Protein AF-A0A5S5DQT3-F1 (afdb_monomer)

Secondary structure (DSSP, 8-state):
-----------------------HHHHHHHHHHHHHHS-EETTEE-SEEEEE-SSSSSPPEEEEEEETTTTTSTT-S-HHHHTTSEEEEEEEEETTEEEE-SS--HHHHHHHHHHHHHHHHHHH-GGGS-HHHHHHHHHHHHHHHHHHHHHHHHHHHHTT-

Solvent-accessible surface area (backbone atoms only — not comparable to full-atom values): 9846 Å² total; per-residue (Å²): 134,89,84,87,80,81,84,82,79,80,78,80,77,79,74,75,75,80,71,77,62,75,56,60,67,57,52,53,50,50,53,52,53,53,55,72,75,40,56,68,57,100,86,44,63,68,54,44,79,48,77,45,56,84,87,72,82,68,60,64,29,42,36,42,35,39,38,68,62,50,70,75,41,70,83,67,61,52,83,86,52,48,74,61,52,55,44,77,47,47,25,41,79,51,102,91,41,74,41,76,54,82,57,43,68,38,68,65,56,55,64,46,48,63,56,51,53,48,44,52,49,38,54,77,51,39,80,90,48,56,74,66,56,34,51,54,34,70,78,40,35,70,62,53,50,52,50,48,51,49,52,54,48,52,44,54,63,34,51,73,102

Foldseek 3Di:
DDDDDDDPDPPPPPPPPPCPPEPVVQVVVVVVVVQVVAQDDPNDGQWDWDWADPPPPSFIKIKIWHAPCCSVVPPLDDPVCRVLQIAIWIWGDDPRHTDTDQQDPLVVLVVCLVVNVVSLVCLVPVPVPDPVNVVSSVVCSVVSNVRSVVRNVVSVVSNVD

Radius of gyration: 24.11 Å; Cα contacts (8 Å, |Δi|>4): 172; chains: 1; bounding box: 45×45×89 Å

Mean predicted aligned error: 9.06 Å

pLDDT: mean 84.96, std 16.87, range [40.59, 98.12]

Organism: NCBI:txid413713

Nearest PDB structures (foldseek):
  6mcp-assembly2_C  TM=2.098E-01  e=1.267E+00  Legionella pneumophila subsp. pneumophila str. Philadelphia 1

Structure (mmCIF, N/CA/C/O backbone):
data_AF-A0A5S5DQT3-F1
#
_entry.id   AF-A0A5S5DQT3-F1
#
loop_
_atom_site.group_PDB
_atom_site.id
_atom_site.type_symbol
_atom_site.label_atom_id
_atom_site.label_alt_id
_atom_site.label_comp_id
_atom_site.label_asym_id
_atom_site.label_entity_id
_atom_site.label_seq_id
_atom_site.pdbx_PDB_ins_code
_atom_site.Cartn_x
_atom_site.Cartn_y
_atom_site.Cartn_z
_atom_site.occupancy
_atom_site.B_iso_or_equiv
_atom_site.auth_seq_id
_atom_site.auth_comp_id
_atom_site.auth_asym_id
_atom_site.auth_atom_id
_atom_site.pdbx_PDB_model_num
ATOM 1 N N . MET A 1 1 ? 23.826 -32.952 -71.082 1.00 42.91 1 MET A N 1
ATOM 2 C CA . MET A 1 1 ? 24.653 -32.798 -69.863 1.00 42.91 1 MET A CA 1
ATOM 3 C C . MET A 1 1 ? 24.269 -31.461 -69.239 1.00 42.91 1 MET A C 1
ATOM 5 O O . MET A 1 1 ? 24.595 -30.435 -69.807 1.00 42.91 1 MET A O 1
ATOM 9 N N . LYS A 1 2 ? 23.238 -31.423 -68.382 1.00 44.06 2 LYS A N 1
ATOM 10 C CA . LYS A 1 2 ? 23.356 -31.245 -66.918 1.00 44.06 2 LYS A CA 1
ATOM 11 C C . LYS A 1 2 ? 24.571 -30.399 -66.520 1.00 44.06 2 LYS A C 1
ATOM 13 O O . LYS A 1 2 ? 25.677 -30.909 -66.602 1.00 44.06 2 LYS A O 1
ATOM 18 N N . ASN A 1 3 ? 24.324 -29.162 -66.087 1.00 42.78 3 ASN A N 1
ATOM 19 C CA . ASN A 1 3 ? 24.981 -28.550 -64.932 1.00 42.78 3 ASN A CA 1
ATOM 20 C C . ASN A 1 3 ? 24.121 -27.387 -64.425 1.00 42.78 3 ASN A C 1
ATOM 22 O O . ASN A 1 3 ? 24.118 -26.280 -64.953 1.00 42.78 3 ASN A O 1
ATOM 26 N N . THR A 1 4 ? 23.332 -27.720 -63.412 1.00 44.72 4 THR A N 1
ATOM 27 C CA . THR A 1 4 ? 22.548 -26.830 -62.568 1.00 44.72 4 THR A CA 1
ATOM 28 C C . THR A 1 4 ? 23.518 -26.097 -61.640 1.00 44.72 4 THR A C 1
ATOM 30 O O . THR A 1 4 ? 24.174 -26.745 -60.830 1.00 44.72 4 THR A O 1
ATOM 33 N N . ILE A 1 5 ? 23.623 -24.771 -61.732 1.00 52.56 5 ILE A N 1
ATOM 34 C CA . ILE A 1 5 ? 24.292 -23.959 -60.705 1.00 52.56 5 ILE A CA 1
ATOM 35 C C . ILE A 1 5 ? 23.182 -23.273 -59.917 1.00 52.56 5 ILE A C 1
ATOM 37 O O . ILE A 1 5 ? 22.644 -22.246 -60.322 1.00 52.56 5 ILE A O 1
ATOM 41 N N . GLY A 1 6 ? 22.778 -23.921 -58.825 1.00 45.56 6 GLY A N 1
ATOM 42 C CA . GLY A 1 6 ? 21.885 -23.337 -57.836 1.00 45.56 6 GLY A CA 1
ATOM 43 C C . GLY A 1 6 ? 22.653 -22.302 -57.025 1.00 45.56 6 GLY A C 1
ATOM 44 O O . GLY A 1 6 ? 23.585 -22.650 -56.303 1.00 45.56 6 GLY A O 1
ATOM 45 N N . ILE A 1 7 ? 22.273 -21.034 -57.149 1.00 52.53 7 ILE A N 1
ATOM 46 C CA . ILE A 1 7 ? 22.751 -19.982 -56.254 1.00 52.53 7 ILE A CA 1
ATOM 47 C C . ILE A 1 7 ? 21.886 -20.051 -54.996 1.00 52.53 7 ILE A C 1
ATOM 49 O O . ILE A 1 7 ? 20.721 -19.659 -54.989 1.00 52.53 7 ILE A O 1
ATOM 53 N N . LEU A 1 8 ? 22.473 -20.614 -53.945 1.00 41.03 8 LEU A N 1
ATOM 54 C CA . LEU A 1 8 ? 21.943 -20.633 -52.592 1.00 41.03 8 LEU A CA 1
ATOM 55 C C . LEU A 1 8 ? 22.076 -19.214 -52.013 1.00 41.03 8 LEU A C 1
ATOM 57 O O . LEU A 1 8 ? 23.157 -18.815 -51.585 1.00 41.03 8 LEU A O 1
ATOM 61 N N . ILE A 1 9 ? 20.999 -18.428 -52.027 1.00 50.41 9 ILE A N 1
ATOM 62 C CA . ILE A 1 9 ? 20.964 -17.148 -51.311 1.00 50.41 9 ILE A CA 1
ATOM 63 C C . ILE A 1 9 ? 20.694 -17.464 -49.841 1.00 50.41 9 ILE A C 1
ATOM 65 O O . ILE A 1 9 ? 19.575 -17.787 -49.449 1.00 50.41 9 ILE A O 1
ATOM 69 N N . ILE A 1 10 ? 21.759 -17.402 -49.043 1.00 50.06 10 ILE A N 1
ATOM 70 C CA . ILE A 1 10 ? 21.723 -17.504 -47.586 1.00 50.06 10 ILE A CA 1
ATOM 71 C C . ILE A 1 10 ? 20.895 -16.328 -47.065 1.00 50.06 10 ILE A C 1
ATOM 73 O O . ILE A 1 10 ? 21.325 -15.175 -47.105 1.00 50.06 10 ILE A O 1
ATOM 77 N N . THR A 1 11 ? 19.683 -16.617 -46.602 1.00 48.16 11 THR A N 1
ATOM 78 C CA . THR A 1 11 ? 18.852 -15.662 -45.874 1.00 48.16 11 THR A CA 1
ATOM 79 C C . THR A 1 11 ? 19.500 -15.467 -44.508 1.00 48.16 11 THR A C 1
ATOM 81 O O . THR A 1 11 ? 19.384 -16.312 -43.623 1.00 48.16 11 THR A O 1
ATOM 84 N N . LEU A 1 12 ? 20.253 -14.378 -44.354 1.00 46.53 12 LEU A N 1
ATOM 85 C CA . LEU A 1 12 ? 20.780 -13.951 -43.065 1.00 46.53 12 LEU A CA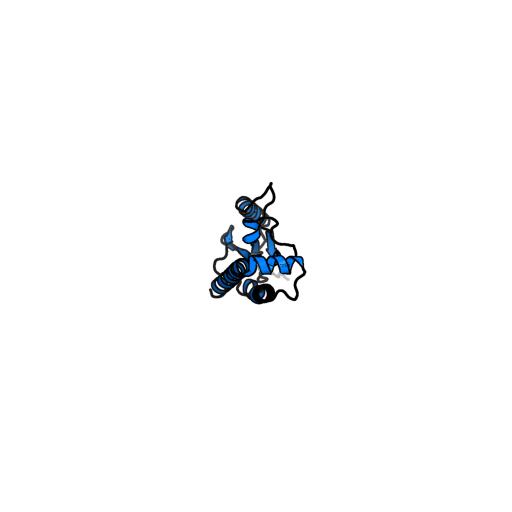 1
ATOM 86 C C . LEU A 1 12 ? 19.591 -13.449 -42.234 1.00 46.53 12 LEU A C 1
ATOM 88 O O . LEU A 1 12 ? 19.231 -12.275 -42.281 1.00 46.53 12 LEU A O 1
ATOM 92 N N . ILE A 1 13 ? 18.926 -14.363 -41.527 1.00 53.22 13 ILE A N 1
ATOM 93 C CA . ILE A 1 13 ? 17.942 -14.003 -40.510 1.00 53.22 13 ILE A CA 1
ATOM 94 C C . ILE A 1 13 ? 18.747 -13.380 -39.372 1.00 53.22 13 ILE A C 1
ATOM 96 O O . ILE A 1 13 ? 19.309 -14.076 -38.530 1.00 53.22 13 ILE A O 1
ATOM 100 N N . LEU A 1 14 ? 18.842 -12.051 -39.379 1.00 47.41 14 LEU A N 1
ATOM 101 C CA . LEU A 1 14 ? 19.164 -11.278 -38.190 1.00 47.41 14 LEU A CA 1
ATOM 102 C C . LEU A 1 14 ? 18.010 -11.501 -37.212 1.00 47.41 14 LEU A C 1
ATOM 104 O O . LEU A 1 14 ? 17.039 -10.747 -37.186 1.00 47.41 14 LEU A O 1
ATOM 108 N N . THR A 1 15 ? 18.089 -12.576 -36.431 1.00 42.44 15 THR A N 1
ATOM 109 C CA . THR A 1 15 ? 17.329 -12.668 -35.194 1.00 42.44 15 THR A CA 1
ATOM 110 C C . THR A 1 15 ? 17.887 -11.573 -34.300 1.00 42.44 15 THR A C 1
ATOM 112 O O . THR A 1 15 ? 18.903 -11.757 -33.629 1.00 42.44 15 THR A O 1
ATOM 115 N N . PHE A 1 16 ? 17.253 -10.401 -34.330 1.00 46.00 16 PHE A N 1
ATOM 116 C CA . PHE A 1 16 ? 17.266 -9.523 -33.177 1.00 46.00 16 PHE A CA 1
ATOM 117 C C . PHE A 1 16 ? 16.706 -10.364 -32.039 1.00 46.00 16 PHE A C 1
ATOM 119 O O . PHE A 1 16 ? 15.498 -10.569 -31.936 1.00 46.00 16 PHE A O 1
ATOM 126 N N . SER A 1 17 ? 17.603 -10.939 -31.243 1.00 40.59 17 SER A N 1
ATOM 127 C CA . SER A 1 17 ? 17.263 -11.449 -29.930 1.00 40.59 17 SER A CA 1
ATOM 128 C C . SER A 1 17 ? 16.687 -10.256 -29.184 1.00 40.59 17 SER A C 1
ATOM 130 O O . SER A 1 17 ? 17.426 -9.404 -28.698 1.00 40.59 17 SER A O 1
ATOM 132 N N . CYS A 1 18 ? 15.361 -10.143 -29.179 1.00 41.53 18 CYS A N 1
ATOM 133 C CA . CYS A 1 18 ? 14.642 -9.275 -28.272 1.00 41.53 18 CYS A CA 1
ATOM 134 C C . CYS A 1 18 ? 14.876 -9.869 -26.884 1.00 41.53 18 CYS A C 1
ATOM 136 O O . CYS A 1 18 ? 14.105 -10.689 -26.397 1.00 41.53 18 CYS A O 1
ATOM 138 N N . SER A 1 19 ? 16.026 -9.562 -26.290 1.00 46.44 19 SER A N 1
ATOM 139 C CA . SER A 1 19 ? 16.314 -9.916 -24.913 1.00 46.44 19 SER A CA 1
ATOM 140 C C . SER A 1 19 ? 15.647 -8.874 -24.022 1.00 46.44 19 SER A C 1
ATOM 142 O O . SER A 1 19 ? 16.323 -8.120 -23.327 1.00 46.44 19 SER A O 1
ATOM 144 N N . ALA A 1 20 ? 14.314 -8.852 -24.019 1.00 49.31 20 ALA A N 1
ATOM 145 C CA . ALA A 1 20 ? 13.564 -8.490 -22.821 1.00 49.31 20 ALA A CA 1
ATOM 146 C C . ALA A 1 20 ? 13.710 -9.668 -21.843 1.00 49.31 20 ALA A C 1
ATOM 148 O O . ALA A 1 20 ? 12.786 -10.427 -21.576 1.00 49.31 20 ALA A O 1
ATOM 149 N N . GLN A 1 21 ? 14.949 -9.939 -21.438 1.00 54.78 21 GLN A N 1
ATOM 150 C CA . GLN A 1 21 ? 15.270 -11.005 -20.513 1.00 54.78 21 GLN A CA 1
ATOM 151 C C . GLN A 1 21 ? 15.465 -10.321 -19.172 1.00 54.78 21 GLN A C 1
ATOM 153 O O . GLN A 1 21 ? 16.427 -9.576 -18.993 1.00 54.78 21 GLN A O 1
ATOM 158 N N . ASN A 1 22 ? 14.494 -10.524 -18.284 1.00 63.88 22 ASN A N 1
ATOM 159 C CA . ASN A 1 22 ? 14.479 -9.971 -16.938 1.00 63.88 22 ASN A CA 1
ATOM 160 C C . ASN A 1 22 ? 15.837 -10.153 -16.268 1.00 63.88 22 ASN A C 1
ATOM 162 O O . ASN A 1 22 ? 16.292 -11.280 -16.049 1.00 63.88 22 ASN A O 1
ATOM 166 N N . ASP A 1 23 ? 16.486 -9.035 -15.954 1.00 81.81 23 ASP A N 1
ATOM 167 C CA . ASP A 1 23 ? 17.720 -9.049 -15.188 1.00 81.81 23 ASP A CA 1
ATOM 168 C C . ASP A 1 23 ? 17.356 -9.240 -13.714 1.00 81.81 23 ASP A C 1
ATOM 170 O O . ASP A 1 23 ? 17.245 -8.293 -12.937 1.00 81.81 23 ASP A O 1
ATOM 174 N N . TRP A 1 24 ? 17.113 -10.497 -13.335 1.00 89.31 24 TRP A N 1
ATOM 175 C CA . TRP A 1 24 ? 16.808 -10.875 -11.956 1.00 89.31 24 TRP A CA 1
ATOM 176 C C . TRP A 1 24 ? 17.868 -10.372 -10.975 1.00 89.31 24 TRP A C 1
ATOM 178 O O . TRP A 1 24 ? 17.520 -9.984 -9.864 1.00 89.31 24 TRP A O 1
ATOM 188 N N . LYS A 1 25 ? 19.139 -10.288 -11.395 1.00 90.81 25 LYS A N 1
ATOM 189 C CA . LYS A 1 25 ? 20.206 -9.730 -10.553 1.00 90.81 25 LYS A CA 1
ATOM 190 C C . LYS A 1 25 ? 20.001 -8.240 -10.317 1.00 90.81 25 LYS A C 1
ATOM 192 O O . LYS A 1 25 ? 20.247 -7.765 -9.212 1.00 90.81 25 LYS A O 1
ATOM 197 N N . LEU A 1 26 ? 19.560 -7.504 -11.336 1.00 93.00 26 LEU A N 1
ATOM 198 C CA . LEU A 1 26 ? 19.206 -6.096 -11.187 1.00 93.00 26 LEU A CA 1
ATOM 199 C C . LEU A 1 26 ? 18.008 -5.924 -10.244 1.00 93.00 26 LEU A C 1
ATOM 201 O O . LEU A 1 26 ? 18.079 -5.085 -9.354 1.00 93.00 26 LEU A O 1
ATOM 205 N N . ILE A 1 27 ? 16.962 -6.748 -10.376 1.00 94.50 27 ILE A N 1
ATOM 206 C CA . ILE A 1 27 ? 15.795 -6.711 -9.477 1.00 94.50 27 ILE A CA 1
ATOM 207 C C . ILE A 1 27 ? 16.206 -6.981 -8.024 1.00 94.50 27 ILE A C 1
ATOM 209 O O . ILE A 1 27 ? 15.867 -6.211 -7.127 1.00 94.50 27 ILE A O 1
ATOM 213 N N . GLU A 1 28 ? 16.963 -8.052 -7.779 1.00 95.12 28 GLU A N 1
ATOM 214 C CA . GLU A 1 28 ? 17.448 -8.417 -6.442 1.00 95.12 28 GLU A CA 1
ATOM 215 C C . GLU A 1 28 ? 18.319 -7.319 -5.830 1.00 95.12 28 GLU A C 1
ATOM 217 O O . GLU A 1 28 ? 18.180 -6.996 -4.644 1.00 95.12 28 GLU A O 1
ATOM 222 N N . LYS A 1 29 ? 19.198 -6.723 -6.644 1.00 95.19 29 LYS A N 1
ATOM 223 C CA . LYS A 1 29 ? 20.031 -5.595 -6.234 1.00 95.19 29 LYS A CA 1
ATOM 224 C C . LYS A 1 29 ? 19.163 -4.401 -5.837 1.00 95.19 29 LYS A C 1
ATOM 226 O O . LYS A 1 29 ? 19.333 -3.895 -4.733 1.00 95.19 29 LYS A O 1
ATOM 231 N N . THR A 1 30 ? 18.211 -3.998 -6.679 1.00 96.06 30 THR A N 1
ATOM 232 C CA . THR A 1 30 ? 17.316 -2.874 -6.377 1.00 96.06 30 THR A CA 1
ATOM 233 C C . THR A 1 30 ? 16.490 -3.137 -5.121 1.00 96.06 30 THR A C 1
ATOM 235 O O . THR A 1 30 ? 16.429 -2.278 -4.249 1.00 96.06 30 THR A O 1
ATOM 238 N N . ILE A 1 31 ? 15.894 -4.324 -4.964 1.00 97.00 31 ILE A N 1
ATOM 239 C CA . ILE A 1 31 ? 15.140 -4.659 -3.745 1.00 97.00 31 ILE A CA 1
ATOM 240 C C . ILE A 1 31 ? 16.043 -4.578 -2.510 1.00 97.00 31 ILE A C 1
ATOM 242 O O . ILE A 1 31 ? 15.600 -4.116 -1.463 1.00 97.00 31 ILE A O 1
ATOM 246 N N . SER A 1 32 ? 17.303 -5.005 -2.610 1.00 96.31 32 SER A N 1
ATOM 247 C CA . SER A 1 32 ? 18.262 -4.909 -1.502 1.00 96.31 32 SER A CA 1
ATOM 248 C C . SER A 1 32 ? 18.595 -3.458 -1.142 1.00 96.31 32 SER A C 1
ATOM 250 O O . SER A 1 32 ? 18.687 -3.132 0.040 1.00 96.31 32 SER A O 1
ATOM 252 N N . GLU A 1 33 ? 18.730 -2.585 -2.141 1.00 96.44 33 GLU A N 1
ATOM 253 C CA . GLU A 1 33 ? 18.922 -1.144 -1.945 1.00 96.44 33 GLU A CA 1
ATOM 254 C C . GLU A 1 33 ? 17.692 -0.520 -1.264 1.00 96.44 33 GLU A C 1
ATOM 256 O O . GLU A 1 33 ? 17.829 0.080 -0.199 1.00 96.44 33 GLU A O 1
ATOM 261 N N . LEU A 1 34 ? 16.479 -0.778 -1.767 1.00 96.56 34 LEU A N 1
ATOM 262 C CA . LEU A 1 34 ? 15.226 -0.299 -1.158 1.00 96.56 34 LEU A CA 1
ATOM 263 C C . LEU A 1 34 ? 15.051 -0.784 0.289 1.00 96.56 34 LEU A C 1
ATOM 265 O O . LEU A 1 34 ? 14.647 -0.031 1.176 1.00 96.56 34 LEU A O 1
ATOM 269 N N . LYS A 1 35 ? 15.410 -2.043 0.552 1.00 95.69 35 LYS A N 1
ATOM 270 C CA . LYS A 1 35 ? 15.409 -2.640 1.892 1.00 95.69 35 LYS A CA 1
ATOM 271 C C . LYS A 1 35 ? 16.337 -1.915 2.862 1.00 95.69 35 LYS A C 1
ATOM 273 O O . LYS A 1 35 ? 16.009 -1.810 4.040 1.00 95.69 35 LYS A O 1
ATOM 278 N N . SER A 1 36 ? 17.479 -1.424 2.381 1.00 94.75 36 SER A N 1
ATOM 2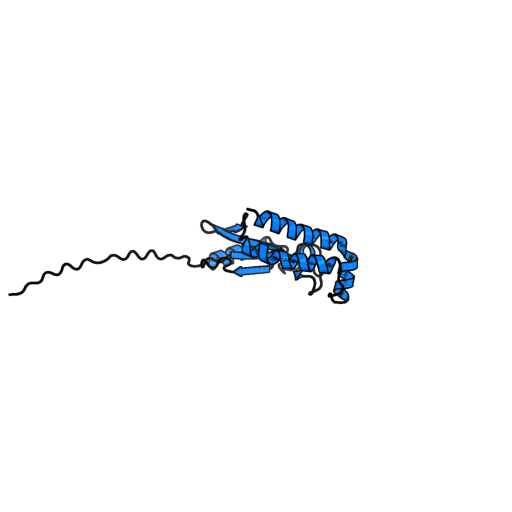79 C CA . SER A 1 36 ? 18.445 -0.684 3.202 1.00 94.75 36 SER A CA 1
ATOM 280 C C . SER A 1 36 ? 17.963 0.719 3.586 1.00 94.75 36 SER A C 1
ATOM 282 O O . SER A 1 36 ? 18.375 1.247 4.616 1.00 94.75 36 SER A O 1
ATOM 284 N N . GLU A 1 37 ? 17.056 1.292 2.793 1.00 92.38 37 GLU A N 1
ATOM 285 C CA . GLU A 1 37 ? 16.453 2.612 3.018 1.00 92.38 37 GLU A CA 1
ATOM 286 C C . GLU A 1 37 ? 15.128 2.540 3.791 1.00 92.38 37 GLU A C 1
ATOM 288 O O . GLU A 1 37 ? 14.567 3.562 4.192 1.00 92.38 37 GLU A O 1
ATOM 293 N N . SER A 1 38 ? 14.608 1.332 3.997 1.00 92.38 38 SER A N 1
ATOM 294 C CA . SER A 1 38 ? 13.290 1.125 4.582 1.00 92.38 38 SER A CA 1
ATOM 295 C C . SER A 1 38 ? 13.276 1.242 6.101 1.00 92.38 38 SER A C 1
ATOM 297 O O . SER A 1 38 ? 14.273 0.928 6.758 1.00 92.38 38 SER A O 1
ATOM 299 N N . PRO A 1 39 ? 12.123 1.621 6.689 1.00 91.06 39 PRO A N 1
ATOM 300 C CA . PRO A 1 39 ? 11.930 1.545 8.127 1.00 91.06 39 PRO A CA 1
ATOM 301 C C . PRO A 1 39 ? 12.287 0.149 8.648 1.00 91.06 39 PRO A C 1
ATOM 303 O O . PRO A 1 39 ? 11.846 -0.871 8.106 1.00 91.06 39 PRO A O 1
ATOM 306 N N . ASN A 1 40 ? 13.107 0.124 9.697 1.00 89.56 40 ASN A N 1
ATOM 307 C CA . ASN A 1 40 ? 13.606 -1.092 10.319 1.00 89.56 40 ASN A CA 1
ATOM 308 C C . ASN A 1 40 ? 13.320 -1.055 11.818 1.00 89.56 40 ASN A C 1
ATOM 310 O O . ASN A 1 40 ? 13.541 -0.035 12.475 1.00 89.56 40 ASN A O 1
ATOM 314 N N . HIS A 1 41 ? 12.866 -2.180 12.352 1.00 88.00 41 HIS A N 1
ATOM 315 C CA . HIS A 1 41 ? 12.682 -2.369 13.778 1.00 88.00 41 HIS A CA 1
ATOM 316 C C . HIS A 1 41 ? 13.215 -3.723 14.202 1.00 88.00 41 HIS A C 1
ATOM 318 O O . HIS A 1 41 ? 12.790 -4.751 13.686 1.00 88.00 41 HIS A O 1
ATOM 324 N N . GLU A 1 42 ? 14.173 -3.710 15.128 1.00 89.00 42 GLU A N 1
ATOM 325 C CA . GLU A 1 42 ? 14.798 -4.925 15.664 1.00 89.00 42 GLU A CA 1
ATOM 326 C C . GLU A 1 42 ? 15.357 -5.863 14.573 1.00 89.00 42 GLU A C 1
ATOM 328 O O . GLU A 1 42 ? 15.394 -7.081 14.724 1.00 89.00 42 GLU A O 1
ATOM 333 N N . GLY A 1 43 ? 15.811 -5.297 13.449 1.00 86.50 43 GLY A N 1
ATOM 334 C CA . GLY A 1 43 ? 16.326 -6.052 12.307 1.00 86.50 43 GLY A CA 1
ATOM 335 C C . GLY A 1 43 ? 15.256 -6.488 11.303 1.00 86.50 43 GLY A C 1
ATOM 336 O O . GLY A 1 43 ? 15.614 -6.941 10.215 1.00 86.50 43 GLY A O 1
ATOM 337 N N . ALA A 1 44 ? 13.968 -6.308 11.605 1.00 87.38 44 ALA A N 1
ATOM 338 C CA . ALA A 1 44 ? 12.872 -6.556 10.678 1.00 87.38 44 ALA A CA 1
ATOM 339 C C . ALA A 1 44 ? 12.603 -5.324 9.804 1.00 87.38 44 ALA A C 1
ATOM 341 O O . ALA A 1 44 ? 12.413 -4.212 10.297 1.00 87.38 44 ALA A O 1
ATOM 342 N N . ILE A 1 45 ? 12.574 -5.533 8.489 1.00 91.69 45 ILE A N 1
ATOM 343 C CA . ILE A 1 45 ? 12.207 -4.505 7.510 1.00 91.69 45 ILE A CA 1
ATOM 344 C C . ILE A 1 45 ? 10.685 -4.432 7.447 1.00 91.69 45 ILE A C 1
ATOM 346 O O . ILE A 1 45 ? 10.035 -5.460 7.263 1.00 91.69 45 ILE A O 1
ATOM 350 N N . LEU A 1 46 ? 10.133 -3.228 7.596 1.00 91.62 46 LEU A N 1
ATOM 351 C CA . LEU A 1 46 ? 8.683 -3.032 7.673 1.00 91.62 46 LEU A CA 1
ATOM 352 C C . LEU A 1 46 ? 8.012 -2.933 6.297 1.00 91.62 46 LEU A C 1
ATOM 354 O O . LEU A 1 46 ? 6.832 -3.246 6.169 1.00 91.62 46 LEU A O 1
ATOM 358 N N . ASN A 1 47 ? 8.750 -2.521 5.265 1.00 94.94 47 ASN A N 1
ATOM 359 C CA . ASN A 1 47 ? 8.240 -2.513 3.897 1.00 94.94 47 ASN A CA 1
ATOM 360 C C . ASN A 1 47 ? 8.223 -3.934 3.323 1.00 94.94 47 ASN A C 1
ATOM 362 O O . ASN A 1 47 ? 9.132 -4.736 3.561 1.00 94.94 47 ASN A O 1
ATOM 366 N N . SER A 1 48 ? 7.207 -4.230 2.515 1.00 94.19 48 SER A N 1
ATOM 367 C CA . SER A 1 48 ? 7.120 -5.481 1.763 1.00 94.19 48 SER A CA 1
ATOM 368 C C . SER A 1 48 ? 7.394 -5.249 0.280 1.00 94.19 48 SER A C 1
ATOM 370 O O . SER A 1 48 ? 7.195 -4.153 -0.241 1.00 94.19 48 SER A O 1
ATOM 372 N N . TYR A 1 49 ? 7.887 -6.290 -0.393 1.00 96.25 49 TYR A N 1
ATOM 373 C CA . TYR A 1 49 ? 8.321 -6.220 -1.784 1.00 96.25 49 TYR A CA 1
ATOM 374 C C . TYR A 1 49 ? 7.709 -7.359 -2.577 1.00 96.25 49 TYR A C 1
ATOM 376 O O . TYR A 1 49 ? 7.788 -8.519 -2.164 1.00 96.25 49 TYR A O 1
ATOM 384 N N . SER A 1 50 ? 7.147 -7.041 -3.736 1.00 95.31 50 SER A N 1
ATOM 385 C CA . SER A 1 50 ? 6.691 -8.035 -4.702 1.00 95.31 50 SER A CA 1
ATOM 386 C C . SER A 1 50 ? 7.136 -7.668 -6.112 1.00 95.31 50 SER A C 1
ATOM 388 O O . SER A 1 50 ? 7.493 -6.525 -6.387 1.00 95.31 50 SER A O 1
ATOM 390 N N . ILE A 1 51 ? 7.174 -8.670 -6.987 1.00 94.94 51 ILE A N 1
ATOM 391 C CA . ILE A 1 51 ? 7.635 -8.536 -8.367 1.00 94.94 51 ILE A CA 1
ATOM 392 C C . ILE A 1 51 ? 6.491 -9.001 -9.255 1.00 94.94 51 ILE A C 1
ATOM 394 O O . ILE A 1 51 ? 5.984 -10.115 -9.076 1.00 94.94 51 ILE A O 1
ATOM 398 N N . LYS A 1 52 ? 6.042 -8.150 -10.173 1.00 91.69 52 LYS A N 1
ATOM 399 C CA . LYS A 1 52 ? 4.869 -8.433 -10.998 1.00 91.69 52 LYS A CA 1
ATOM 400 C C . LYS A 1 52 ? 4.990 -7.734 -12.340 1.00 91.69 52 LYS A C 1
ATOM 402 O O . LYS A 1 52 ? 5.376 -6.585 -12.365 1.00 91.69 52 LYS A O 1
ATOM 407 N N . ASP A 1 53 ? 4.621 -8.438 -13.400 1.00 90.69 53 ASP A N 1
ATOM 408 C CA . ASP A 1 53 ? 4.390 -7.863 -14.724 1.00 90.69 53 ASP A CA 1
ATOM 409 C C . ASP A 1 53 ? 2.961 -7.290 -14.740 1.00 90.69 53 ASP A C 1
ATOM 411 O O . ASP A 1 53 ? 1.964 -8.030 -14.677 1.00 90.69 53 ASP A O 1
ATOM 415 N N . LEU A 1 54 ? 2.860 -5.966 -14.642 1.00 88.31 54 LEU A N 1
ATOM 416 C CA . LEU A 1 54 ? 1.602 -5.260 -14.421 1.00 88.31 54 LEU A CA 1
ATOM 417 C C . LEU A 1 54 ? 0.820 -4.991 -15.710 1.00 88.31 54 LEU A C 1
ATOM 419 O O . LEU A 1 54 ? -0.417 -4.979 -15.656 1.00 88.31 54 LEU A O 1
ATOM 423 N N . ASP A 1 55 ? 1.495 -4.802 -16.842 1.00 85.88 55 ASP A N 1
ATOM 424 C CA . ASP A 1 55 ? 0.883 -4.504 -18.142 1.00 85.88 55 ASP A CA 1
ATOM 425 C C . ASP A 1 55 ? 0.987 -5.654 -19.165 1.00 85.88 55 ASP A C 1
ATOM 427 O O . ASP A 1 55 ? 0.341 -5.602 -20.217 1.00 85.88 55 ASP A O 1
ATOM 431 N N . LYS A 1 56 ? 1.634 -6.760 -18.777 1.00 86.25 56 LYS A N 1
ATOM 432 C CA . LYS A 1 56 ? 1.797 -8.012 -19.530 1.00 86.25 56 LYS A CA 1
ATOM 433 C C . LYS A 1 56 ? 2.725 -7.878 -20.735 1.00 86.25 56 LYS A C 1
ATOM 435 O O . LYS A 1 56 ? 2.504 -8.561 -21.742 1.00 86.25 56 LYS A O 1
ATOM 440 N N . ASP A 1 57 ? 3.732 -7.016 -20.651 1.00 86.44 57 ASP A N 1
ATOM 441 C CA . ASP A 1 57 ? 4.732 -6.819 -21.702 1.00 86.44 57 ASP A CA 1
ATOM 442 C C . ASP A 1 57 ? 5.973 -7.734 -21.558 1.00 86.44 57 ASP A C 1
ATOM 444 O O . ASP A 1 57 ? 6.804 -7.815 -22.470 1.00 86.44 57 ASP A O 1
ATOM 448 N N . GLY A 1 58 ? 6.061 -8.498 -20.460 1.00 86.81 58 GLY A N 1
ATOM 449 C CA . GLY A 1 58 ? 7.171 -9.397 -20.139 1.00 86.81 58 GLY A CA 1
ATOM 450 C C . GLY A 1 58 ? 8.307 -8.755 -19.332 1.00 86.81 58 GLY A C 1
ATOM 451 O O . GLY A 1 58 ? 9.255 -9.463 -18.962 1.00 86.81 58 GLY A O 1
ATOM 452 N N . ILE A 1 59 ? 8.215 -7.457 -19.039 1.00 88.44 59 ILE A N 1
ATOM 453 C CA . ILE A 1 59 ? 9.067 -6.703 -18.123 1.00 88.44 59 ILE A CA 1
ATOM 454 C C . ILE A 1 59 ? 8.364 -6.680 -16.761 1.00 88.44 59 ILE A C 1
ATOM 456 O O . ILE A 1 59 ? 7.163 -6.479 -16.657 1.00 88.44 59 ILE A O 1
ATOM 460 N N . TYR A 1 60 ? 9.102 -6.969 -15.691 1.00 91.75 60 TYR A N 1
ATOM 461 C CA . TYR A 1 60 ? 8.522 -6.980 -14.348 1.00 91.75 60 TYR A CA 1
ATOM 462 C C . TYR A 1 60 ? 8.753 -5.650 -13.641 1.00 91.75 60 TYR A C 1
ATOM 464 O O . TYR A 1 60 ? 9.865 -5.131 -13.643 1.00 91.75 60 TYR A O 1
ATOM 472 N N . GLU A 1 61 ? 7.745 -5.172 -12.922 1.00 92.81 61 GLU A N 1
ATOM 473 C CA . GLU A 1 61 ? 7.866 -4.084 -11.962 1.00 92.81 61 GLU A CA 1
ATOM 474 C C . GLU A 1 61 ? 8.191 -4.598 -10.560 1.00 92.81 61 GLU A C 1
ATOM 476 O O . GLU A 1 61 ? 7.783 -5.691 -10.146 1.00 92.81 61 GLU A O 1
ATOM 481 N N . ILE A 1 62 ? 8.882 -3.756 -9.789 1.00 95.12 62 ILE A N 1
ATOM 482 C CA . ILE A 1 62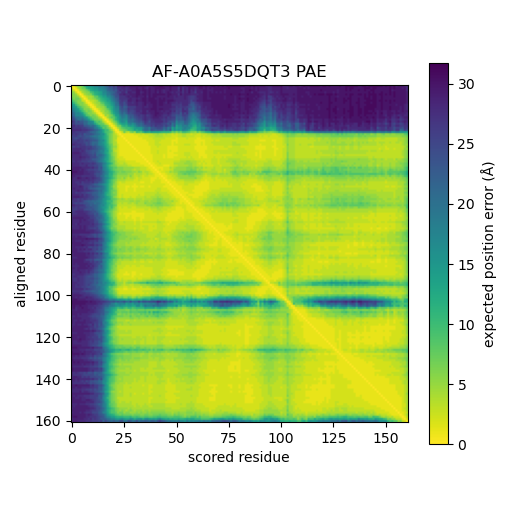 ? 9.037 -3.935 -8.344 1.00 95.12 62 ILE A CA 1
ATOM 483 C C . ILE A 1 62 ? 7.960 -3.103 -7.655 1.00 95.12 62 ILE A C 1
ATOM 485 O O . ILE A 1 62 ? 7.844 -1.902 -7.891 1.00 95.12 62 ILE A O 1
ATOM 489 N N . ILE A 1 63 ? 7.195 -3.737 -6.775 1.00 94.38 63 ILE A N 1
ATOM 490 C CA . ILE A 1 63 ? 6.176 -3.092 -5.951 1.00 94.38 63 ILE A CA 1
ATOM 491 C C . ILE A 1 63 ? 6.694 -3.071 -4.516 1.00 94.38 63 ILE A C 1
ATOM 493 O O . ILE A 1 63 ? 6.861 -4.129 -3.906 1.00 94.38 63 ILE A O 1
ATOM 497 N N . GLU A 1 64 ? 6.945 -1.876 -3.990 1.00 95.19 64 GLU A N 1
ATOM 498 C CA . GLU A 1 64 ? 7.190 -1.636 -2.568 1.00 95.19 64 GLU A CA 1
ATOM 499 C C . GLU A 1 64 ? 5.868 -1.240 -1.911 1.00 95.19 64 GLU A C 1
ATOM 501 O O . GLU A 1 64 ? 5.313 -0.192 -2.239 1.00 95.19 64 GLU A O 1
ATOM 506 N N . SER A 1 65 ? 5.378 -2.044 -0.971 1.00 94.12 65 SER A N 1
ATOM 507 C CA . SER A 1 65 ? 4.213 -1.692 -0.156 1.00 94.12 65 SER A CA 1
ATOM 508 C C . SER A 1 65 ? 4.666 -1.266 1.235 1.00 94.12 65 SER A C 1
ATOM 510 O O . SER A 1 65 ? 5.375 -2.008 1.924 1.00 94.12 65 SER A O 1
ATOM 512 N N . ASN A 1 66 ? 4.241 -0.077 1.656 1.00 93.75 66 ASN A N 1
ATOM 513 C CA . ASN A 1 66 ? 4.558 0.482 2.962 1.00 93.75 66 ASN A CA 1
ATOM 514 C C . ASN A 1 66 ? 3.295 0.894 3.723 1.00 93.75 66 ASN A C 1
ATOM 516 O O . ASN A 1 66 ? 2.367 1.463 3.156 1.00 93.75 66 ASN A O 1
ATOM 520 N N . ASN A 1 67 ? 3.298 0.681 5.035 1.00 94.94 67 ASN A N 1
ATOM 521 C CA . ASN A 1 67 ? 2.237 1.137 5.923 1.00 94.94 67 ASN A CA 1
ATOM 522 C C . ASN A 1 67 ? 2.780 2.236 6.838 1.00 94.94 67 ASN A C 1
ATOM 524 O O . ASN A 1 67 ? 3.656 2.001 7.674 1.00 94.94 67 ASN A O 1
ATOM 528 N N . ARG A 1 68 ? 2.295 3.469 6.662 1.00 93.56 68 ARG A N 1
ATOM 529 C CA . ARG A 1 68 ? 2.835 4.643 7.371 1.00 93.56 68 ARG A CA 1
ATOM 530 C C . ARG A 1 68 ? 2.470 4.668 8.855 1.00 93.56 68 ARG A C 1
ATOM 532 O O . ARG A 1 68 ? 3.236 5.223 9.646 1.00 93.56 68 ARG A O 1
ATOM 539 N N . ILE A 1 69 ? 1.339 4.066 9.228 1.00 94.69 69 ILE A N 1
ATOM 540 C CA . ILE A 1 69 ? 0.944 3.916 10.631 1.00 94.69 69 ILE A CA 1
ATOM 541 C C . ILE A 1 69 ? 1.911 2.948 11.308 1.00 94.69 69 ILE A C 1
ATOM 543 O O . ILE A 1 69 ? 2.562 3.339 12.271 1.00 94.69 69 ILE A O 1
ATOM 547 N N . GLU A 1 70 ? 2.100 1.756 10.741 1.00 92.44 70 GLU A N 1
ATOM 548 C CA . GLU A 1 70 ? 3.036 0.748 11.267 1.00 92.44 70 GLU A CA 1
ATOM 549 C C . GLU A 1 70 ? 4.489 1.232 11.263 1.00 92.44 70 GLU A C 1
ATOM 551 O O . GLU A 1 70 ? 5.237 0.954 12.190 1.00 92.44 70 GLU A O 1
ATOM 556 N N . SER A 1 71 ? 4.888 2.045 10.280 1.00 90.25 71 SER A N 1
ATOM 557 C CA . SER A 1 71 ? 6.226 2.658 10.257 1.00 90.25 71 SER A CA 1
ATOM 558 C C . SER A 1 71 ? 6.490 3.592 11.448 1.00 90.25 71 SER A C 1
ATOM 560 O O . SER A 1 71 ? 7.646 3.875 11.754 1.00 90.25 71 SER A O 1
ATOM 562 N N . THR A 1 72 ? 5.438 4.108 12.091 1.00 88.69 72 THR A N 1
ATOM 563 C CA . THR A 1 72 ? 5.536 5.044 13.224 1.00 88.69 72 THR A CA 1
ATOM 564 C C . THR A 1 72 ? 5.189 4.371 14.553 1.00 88.69 72 THR A C 1
ATOM 566 O O . THR A 1 72 ? 5.792 4.677 15.580 1.00 88.69 72 THR A O 1
ATOM 569 N N . ALA A 1 73 ? 4.213 3.467 14.538 1.00 91.38 73 ALA A N 1
ATOM 570 C CA . ALA A 1 73 ? 3.691 2.752 15.691 1.00 91.38 73 ALA A CA 1
ATOM 571 C C . ALA A 1 73 ? 3.553 1.269 15.326 1.00 91.38 73 ALA A C 1
ATOM 573 O O . ALA A 1 73 ? 2.521 0.827 14.829 1.00 91.38 73 ALA A O 1
ATOM 574 N N . ILE A 1 74 ? 4.628 0.520 15.545 1.00 90.94 74 ILE A N 1
ATOM 575 C CA . ILE A 1 74 ? 4.736 -0.881 15.132 1.00 90.94 74 ILE A CA 1
ATOM 576 C C . ILE A 1 74 ? 3.843 -1.758 16.005 1.00 90.94 74 ILE A C 1
ATOM 578 O O . ILE A 1 74 ? 3.849 -1.635 17.230 1.00 90.94 74 ILE A O 1
ATOM 582 N N . GLY A 1 75 ? 3.099 -2.658 15.369 1.00 90.75 75 GLY A N 1
ATOM 583 C CA . GLY A 1 75 ? 2.137 -3.541 16.021 1.00 90.75 75 GLY A CA 1
ATOM 584 C C . GLY A 1 75 ? 0.876 -2.816 16.489 1.00 90.75 75 GLY A C 1
ATOM 585 O O . GLY A 1 75 ? 0.131 -3.361 17.303 1.00 90.75 75 GLY A O 1
ATOM 586 N N . PHE A 1 76 ? 0.646 -1.586 16.019 1.00 94.50 76 PHE A N 1
ATOM 587 C CA . PHE A 1 76 ? -0.519 -0.802 16.410 1.00 94.50 76 PHE A CA 1
ATOM 588 C C . PHE A 1 76 ? -1.800 -1.308 15.749 1.00 94.50 76 PHE A C 1
ATOM 590 O O . PHE A 1 76 ? -2.852 -1.355 16.389 1.00 94.50 76 PHE A O 1
ATOM 597 N N . LEU A 1 77 ? -1.734 -1.676 14.469 1.00 95.81 77 LEU A N 1
ATOM 598 C CA . LEU A 1 77 ? -2.871 -2.215 13.744 1.00 95.81 77 LEU A CA 1
ATOM 599 C C . LEU A 1 77 ? -2.981 -3.713 13.994 1.00 95.81 77 LEU A C 1
ATOM 601 O O . LEU A 1 77 ? -2.006 -4.463 13.975 1.00 95.81 77 LEU A O 1
ATOM 605 N N . ASN A 1 78 ? -4.215 -4.176 14.159 1.00 94.75 78 ASN A N 1
ATOM 606 C CA . ASN A 1 78 ? -4.479 -5.602 14.104 1.00 94.75 78 ASN A CA 1
ATOM 607 C C . ASN A 1 78 ? -4.434 -6.111 12.651 1.00 94.75 78 ASN A C 1
ATOM 609 O O . ASN A 1 78 ? -4.440 -5.343 11.685 1.00 94.75 78 ASN A O 1
ATOM 613 N N . ILE A 1 79 ? -4.433 -7.435 12.496 1.00 92.31 79 ILE A N 1
ATOM 614 C CA . ILE A 1 79 ? -4.311 -8.086 11.187 1.00 92.31 79 ILE A CA 1
ATOM 615 C C . ILE A 1 79 ? -5.435 -7.713 10.207 1.00 92.31 79 ILE A C 1
ATOM 617 O O . ILE A 1 79 ? -5.196 -7.650 9.005 1.00 92.31 79 ILE A O 1
ATOM 621 N N . GLU A 1 80 ? -6.645 -7.439 10.706 1.00 94.62 80 GLU A N 1
ATOM 622 C CA . GLU A 1 80 ? -7.786 -7.051 9.869 1.00 94.62 80 GLU A CA 1
ATOM 623 C C . GLU A 1 80 ? -7.595 -5.646 9.282 1.00 94.62 80 GLU A C 1
ATOM 625 O O . GLU A 1 80 ? -7.941 -5.419 8.127 1.00 94.62 80 GLU A O 1
ATOM 630 N N . LEU A 1 81 ? -7.014 -4.716 10.047 1.00 95.44 81 LEU A N 1
ATOM 631 C CA . LEU A 1 81 ? -6.818 -3.323 9.637 1.00 95.44 81 LEU A CA 1
ATOM 632 C C . LEU A 1 81 ? -5.468 -3.050 8.971 1.00 95.44 81 LEU A C 1
ATOM 634 O O . LEU A 1 81 ? -5.340 -2.033 8.294 1.00 95.44 81 LEU A O 1
ATOM 638 N N . SER A 1 82 ? -4.473 -3.922 9.138 1.00 91.00 82 SER A N 1
ATOM 639 C CA . SER A 1 82 ? -3.115 -3.708 8.617 1.00 91.00 82 SER A CA 1
ATOM 640 C C . SER A 1 82 ? -3.119 -3.390 7.112 1.00 91.00 82 SER A C 1
ATOM 642 O O . SER A 1 82 ? -2.635 -2.337 6.700 1.00 91.00 82 SER A O 1
ATOM 644 N N . ALA A 1 83 ? -3.823 -4.194 6.308 1.00 90.00 83 ALA A N 1
ATOM 645 C CA . ALA A 1 83 ? -3.910 -4.007 4.857 1.00 90.00 83 ALA A CA 1
ATOM 646 C C . ALA A 1 83 ? -4.742 -2.784 4.411 1.00 90.00 83 ALA A C 1
ATOM 648 O O . ALA A 1 83 ? -4.788 -2.463 3.221 1.00 90.00 83 ALA A O 1
ATOM 649 N N . ALA A 1 84 ? -5.443 -2.103 5.325 1.00 94.25 84 ALA A N 1
ATOM 650 C CA . ALA A 1 84 ? -6.245 -0.926 4.990 1.00 94.25 84 ALA A CA 1
ATOM 651 C C . ALA A 1 84 ? -5.392 0.308 4.665 1.00 94.25 84 ALA A C 1
ATOM 653 O O . ALA A 1 84 ? -5.869 1.224 3.989 1.00 94.25 84 ALA A O 1
ATOM 654 N N . PHE A 1 85 ? -4.144 0.323 5.140 1.00 95.75 85 PHE A N 1
ATOM 655 C CA . PHE A 1 85 ? -3.251 1.481 5.076 1.00 95.75 85 PHE A CA 1
ATOM 656 C C . PHE A 1 85 ? -1.934 1.201 4.349 1.00 95.75 85 PHE A C 1
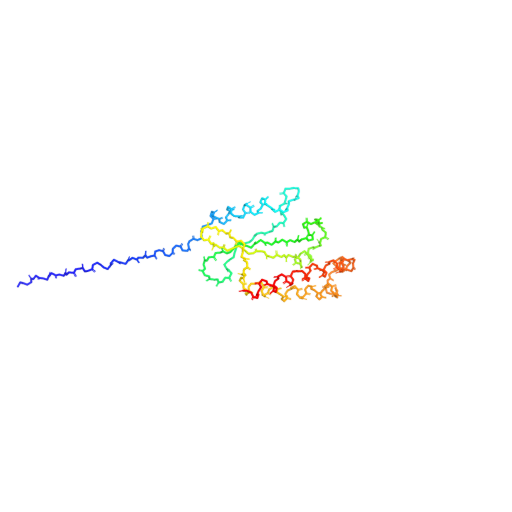ATOM 658 O O . PHE A 1 85 ? -1.035 2.042 4.374 1.00 95.75 85 PHE A O 1
ATOM 665 N N . ASP A 1 86 ? -1.822 0.049 3.688 1.00 93.44 86 ASP A N 1
ATOM 666 C CA . ASP A 1 86 ? -0.713 -0.213 2.779 1.00 93.44 86 ASP A CA 1
ATOM 667 C C . ASP A 1 86 ? -0.797 0.751 1.598 1.00 93.44 86 ASP A C 1
ATOM 669 O O . ASP A 1 86 ? -1.869 0.946 1.025 1.00 93.44 86 ASP A O 1
ATOM 673 N N . PHE A 1 87 ? 0.324 1.348 1.218 1.00 91.62 87 PHE A N 1
ATOM 674 C CA . PHE A 1 87 ? 0.472 2.179 0.033 1.00 91.62 87 PHE A CA 1
ATOM 675 C C . PHE A 1 87 ? 1.575 1.602 -0.848 1.00 91.62 87 PHE A C 1
ATOM 677 O O . PHE A 1 87 ? 2.652 1.274 -0.360 1.00 91.62 87 PHE A O 1
ATOM 684 N N . ASP A 1 88 ? 1.304 1.486 -2.145 1.00 91.75 88 ASP A N 1
ATOM 685 C CA . ASP A 1 88 ? 2.251 0.909 -3.095 1.00 91.75 88 ASP A CA 1
ATOM 686 C C . ASP A 1 88 ? 3.013 2.003 -3.841 1.00 91.75 88 ASP A C 1
ATOM 688 O O . ASP A 1 88 ? 2.415 2.910 -4.431 1.00 91.75 88 ASP A O 1
ATOM 692 N N . LYS A 1 89 ? 4.335 1.855 -3.893 1.00 91.06 89 LYS A N 1
ATOM 693 C CA . LYS A 1 89 ? 5.200 2.502 -4.877 1.00 91.06 89 LYS A CA 1
ATOM 694 C C . LYS A 1 89 ? 5.634 1.478 -5.913 1.00 91.06 89 LYS A C 1
ATOM 696 O O . LYS A 1 89 ? 5.970 0.346 -5.570 1.00 91.06 89 LYS A O 1
ATOM 701 N N . ILE A 1 90 ? 5.653 1.894 -7.171 1.00 92.06 90 ILE A N 1
ATOM 702 C CA . ILE A 1 90 ? 6.012 1.034 -8.294 1.00 92.06 90 ILE A CA 1
ATOM 703 C C . ILE A 1 90 ? 7.322 1.535 -8.880 1.00 92.06 90 ILE A C 1
ATOM 705 O O . ILE A 1 90 ? 7.508 2.737 -9.087 1.00 92.06 90 ILE A O 1
ATOM 709 N N . TYR A 1 91 ? 8.230 0.607 -9.147 1.00 92.88 91 TYR A N 1
ATOM 710 C CA . TYR A 1 91 ? 9.495 0.883 -9.800 1.00 92.88 91 TYR A CA 1
ATOM 711 C C . TYR A 1 91 ? 9.523 0.169 -11.145 1.00 92.88 91 TYR A C 1
ATOM 713 O O . TYR A 1 91 ? 9.326 -1.045 -11.213 1.00 92.88 91 TYR A O 1
ATOM 721 N N . VAL A 1 92 ? 9.797 0.938 -12.197 1.00 91.44 92 VAL A N 1
ATOM 722 C CA . VAL A 1 92 ? 9.836 0.481 -13.593 1.00 91.44 92 VAL A CA 1
ATOM 723 C C . VAL A 1 92 ? 11.272 0.470 -14.104 1.00 91.44 92 VAL A C 1
ATOM 725 O O . VAL A 1 92 ? 12.098 1.283 -13.674 1.00 91.44 92 VAL A O 1
ATOM 728 N N . LEU A 1 93 ? 11.576 -0.435 -15.033 1.00 91.38 93 LEU A N 1
ATOM 729 C CA . LEU A 1 93 ? 12.891 -0.506 -15.661 1.00 91.38 93 LEU A CA 1
ATOM 730 C C . LEU A 1 93 ? 13.077 0.649 -16.659 1.00 91.38 93 LEU A C 1
ATOM 732 O O . LEU A 1 93 ? 12.343 0.770 -17.634 1.00 91.38 93 LEU A O 1
ATOM 736 N N . ASN A 1 94 ? 14.106 1.467 -16.452 1.00 88.25 94 ASN A N 1
ATOM 737 C CA . ASN A 1 94 ? 14.510 2.540 -17.356 1.00 88.25 94 ASN A CA 1
ATOM 738 C C . ASN A 1 94 ? 16.035 2.547 -17.529 1.00 88.25 94 ASN A C 1
ATOM 740 O O . ASN A 1 94 ? 16.761 2.588 -16.538 1.00 88.25 94 ASN A O 1
ATOM 744 N N . ASP A 1 95 ? 16.531 2.487 -18.769 1.00 81.19 95 ASP A N 1
ATOM 745 C CA . ASP A 1 95 ? 17.960 2.583 -19.113 1.00 81.19 95 ASP A CA 1
ATOM 746 C C . ASP A 1 95 ? 18.897 1.736 -18.215 1.00 81.19 95 ASP A C 1
ATOM 748 O O . ASP A 1 95 ? 20.029 2.127 -17.925 1.00 81.19 95 ASP A O 1
ATOM 752 N N . LYS A 1 96 ? 18.439 0.531 -17.822 1.00 86.19 96 LYS A N 1
ATOM 753 C CA . LYS A 1 96 ? 19.120 -0.467 -16.954 1.00 86.19 96 LYS A CA 1
ATOM 754 C C . LYS A 1 96 ? 19.079 -0.214 -15.444 1.00 86.19 96 LYS A C 1
ATOM 756 O O . LYS A 1 96 ? 19.879 -0.790 -14.707 1.00 86.19 96 LYS A O 1
ATOM 761 N N . GLN A 1 97 ? 18.155 0.601 -14.966 1.00 91.38 97 GLN A N 1
ATOM 762 C CA . GLN A 1 97 ? 17.901 0.772 -13.540 1.00 91.38 97 GLN A CA 1
ATOM 763 C C . GLN A 1 97 ? 16.403 0.811 -13.266 1.00 91.38 97 GLN A C 1
ATOM 765 O O . GLN A 1 97 ? 15.621 1.268 -14.095 1.00 91.38 97 GLN A O 1
ATOM 770 N N . TYR A 1 98 ? 16.009 0.344 -12.090 1.00 93.19 98 TYR A N 1
ATOM 771 C CA . TYR A 1 98 ? 14.648 0.517 -11.608 1.00 93.19 98 T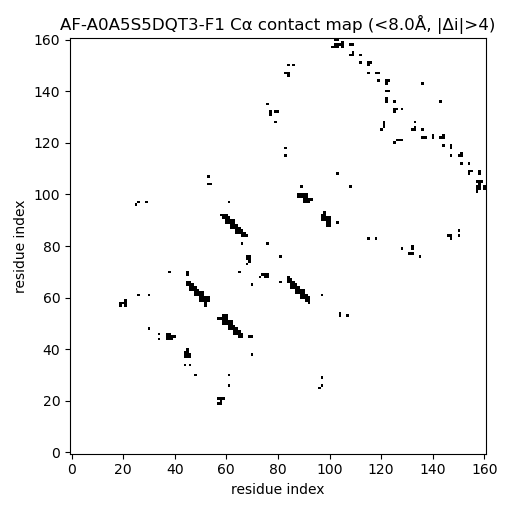YR A CA 1
ATOM 772 C C . TYR A 1 98 ? 14.508 1.896 -10.972 1.00 93.19 98 TYR A C 1
ATOM 774 O O . TYR A 1 98 ? 15.291 2.266 -10.099 1.00 93.19 98 TYR A O 1
ATOM 782 N N . VAL A 1 99 ? 13.516 2.661 -11.416 1.00 92.31 99 VAL A N 1
ATOM 783 C CA . VAL A 1 99 ? 13.225 4.005 -10.899 1.00 92.31 99 VAL A CA 1
ATOM 784 C C . VAL A 1 99 ? 11.776 4.082 -10.455 1.00 92.31 99 VAL A C 1
ATOM 786 O O . VAL A 1 99 ? 10.913 3.491 -11.103 1.00 92.31 99 VAL A O 1
ATOM 789 N N . GLU A 1 100 ? 11.499 4.813 -9.367 1.00 91.00 100 GLU A N 1
ATOM 790 C CA . GLU A 1 100 ? 10.113 5.035 -8.944 1.00 91.00 100 GLU A CA 1
ATOM 791 C C . GLU A 1 100 ? 9.363 5.722 -10.084 1.00 91.00 100 GLU A C 1
ATOM 793 O O . GLU A 1 100 ? 9.747 6.790 -10.581 1.00 91.00 100 GLU A O 1
ATOM 798 N N . SER A 1 101 ? 8.278 5.090 -10.492 1.00 87.00 101 SER A N 1
ATOM 799 C CA . SER A 1 101 ? 7.419 5.593 -11.533 1.00 87.00 101 SER A CA 1
ATOM 800 C C . SER A 1 101 ? 6.648 6.823 -11.038 1.00 87.00 101 SER A C 1
ATOM 802 O O . SER A 1 101 ? 5.991 6.841 -9.991 1.00 87.00 101 SER A O 1
ATOM 804 N N . LYS A 1 102 ? 6.782 7.921 -11.793 1.00 75.69 102 LYS A N 1
ATOM 805 C CA . LYS A 1 102 ? 6.157 9.225 -11.491 1.00 75.69 102 LYS A CA 1
ATOM 806 C C . LYS A 1 102 ? 4.791 9.411 -12.156 1.00 75.69 102 LYS A C 1
ATOM 808 O O . LYS A 1 102 ? 4.059 10.334 -11.797 1.00 75.69 102 LYS A O 1
ATOM 813 N N . SER A 1 103 ? 4.488 8.567 -13.130 1.00 66.38 103 SER A N 1
ATOM 814 C CA . SER A 1 103 ? 3.241 8.476 -13.886 1.00 66.38 103 SER A CA 1
ATOM 815 C C . SER A 1 103 ? 2.986 6.989 -14.013 1.00 66.38 103 SER A C 1
ATOM 817 O O . SER A 1 103 ? 3.631 6.315 -14.814 1.00 66.38 103 SER A O 1
ATOM 819 N N . ASP A 1 104 ? 2.179 6.469 -13.102 1.00 57.72 104 ASP A N 1
ATOM 820 C CA . ASP A 1 104 ? 2.135 5.036 -12.879 1.00 57.72 104 ASP A CA 1
ATOM 821 C C . ASP A 1 104 ? 1.031 4.368 -13.663 1.00 57.72 104 ASP A C 1
ATOM 823 O O . ASP A 1 104 ? 0.037 5.010 -13.994 1.00 57.72 104 ASP A O 1
ATOM 827 N N . ILE A 1 105 ? 1.234 3.072 -13.910 1.00 61.69 105 ILE A N 1
ATOM 828 C CA . ILE A 1 105 ? 0.340 2.119 -14.571 1.00 61.69 105 ILE A CA 1
ATOM 829 C C . ILE A 1 105 ? -1.080 2.346 -14.058 1.00 61.69 105 ILE A C 1
ATOM 831 O O . ILE A 1 105 ? -1.502 1.776 -13.047 1.00 61.69 105 ILE A O 1
ATOM 835 N N . GLY A 1 106 ? -1.801 3.249 -14.731 1.00 62.84 106 GLY A N 1
ATOM 836 C CA . GLY A 1 106 ? -3.004 3.867 -14.177 1.00 62.84 106 GLY A CA 1
ATOM 837 C C . GLY A 1 106 ? -4.025 2.806 -13.815 1.00 62.84 106 GLY A C 1
ATOM 838 O O . GLY A 1 106 ? -4.682 2.895 -12.788 1.00 62.84 106 GLY A O 1
ATOM 839 N N . PHE A 1 107 ? -4.046 1.722 -14.586 1.00 70.69 107 PHE A N 1
ATOM 840 C CA . PHE A 1 107 ? -4.870 0.558 -14.330 1.00 70.69 107 PHE A CA 1
ATOM 841 C C . PHE A 1 107 ? -4.609 -0.105 -12.966 1.00 70.69 107 PHE A C 1
ATOM 843 O O . PHE A 1 107 ? -5.560 -0.427 -12.258 1.00 70.69 107 PHE A O 1
ATOM 850 N N . PHE A 1 108 ? -3.353 -0.296 -12.551 1.00 81.44 108 PHE A N 1
ATOM 851 C CA . PHE A 1 108 ? -3.041 -0.979 -11.292 1.00 81.44 108 PHE A CA 1
ATOM 852 C C . PHE A 1 108 ? -3.512 -0.175 -10.076 1.00 81.44 108 PHE A C 1
ATOM 854 O O . PHE A 1 108 ? -4.256 -0.699 -9.244 1.00 81.44 108 PHE A O 1
ATOM 861 N N . LEU A 1 109 ? -3.139 1.106 -9.993 1.00 75.50 109 LEU A N 1
ATOM 862 C CA . LEU A 1 109 ? -3.528 1.956 -8.865 1.00 75.50 109 LEU A CA 1
ATOM 863 C C . LEU A 1 109 ? -5.024 2.308 -8.896 1.00 75.50 109 LEU A C 1
ATOM 865 O O . LEU A 1 109 ? -5.661 2.327 -7.841 1.00 75.50 109 LEU A O 1
ATOM 869 N N . GLN A 1 110 ? -5.624 2.505 -10.078 1.00 80.19 110 GLN A N 1
ATOM 870 C CA . GLN A 1 110 ? -7.071 2.732 -10.198 1.00 80.19 110 GLN A CA 1
ATOM 871 C C . GLN A 1 110 ? -7.881 1.544 -9.676 1.00 80.19 110 GLN A C 1
ATOM 873 O O . GLN A 1 110 ? -8.878 1.747 -8.980 1.00 80.19 110 GLN A O 1
ATOM 878 N N . ASN A 1 111 ? -7.436 0.309 -9.928 1.00 83.81 111 ASN A N 1
ATOM 879 C CA . ASN A 1 111 ? -8.116 -0.880 -9.412 1.00 83.81 111 ASN A CA 1
ATOM 880 C C . ASN A 1 111 ? -8.140 -0.920 -7.876 1.00 83.81 111 ASN A C 1
ATOM 882 O O . ASN A 1 111 ? -9.100 -1.427 -7.289 1.00 83.81 111 ASN A O 1
ATOM 886 N N . LYS A 1 112 ? -7.146 -0.315 -7.212 1.00 88.00 112 LYS A N 1
ATOM 887 C CA . LYS A 1 112 ? -7.109 -0.214 -5.750 1.00 88.00 112 LYS A CA 1
ATOM 888 C C . LYS A 1 112 ? -8.025 0.865 -5.166 1.00 88.00 112 LYS A C 1
ATOM 890 O O . LYS A 1 112 ? -8.372 0.772 -3.992 1.00 88.00 112 LYS A O 1
ATOM 895 N N . ILE A 1 113 ? -8.474 1.859 -5.943 1.00 91.00 113 ILE A N 1
ATOM 896 C CA . ILE A 1 113 ? -9.354 2.935 -5.434 1.00 91.00 113 ILE A CA 1
ATOM 897 C C . ILE A 1 113 ? -10.593 2.344 -4.757 1.00 91.00 113 ILE A C 1
ATOM 899 O O . ILE A 1 113 ? -10.948 2.738 -3.649 1.00 91.00 113 ILE A O 1
ATOM 903 N N . SER A 1 114 ? -11.223 1.356 -5.397 1.00 91.88 114 SER A N 1
ATOM 904 C CA . SER A 1 114 ? -12.420 0.699 -4.863 1.00 91.88 114 SER A CA 1
ATOM 905 C C . SER A 1 114 ? -12.184 0.029 -3.500 1.00 91.88 114 SER A C 1
ATOM 907 O O . SER A 1 114 ? -13.058 0.077 -2.632 1.00 91.88 114 SER A O 1
ATOM 909 N N . GLN A 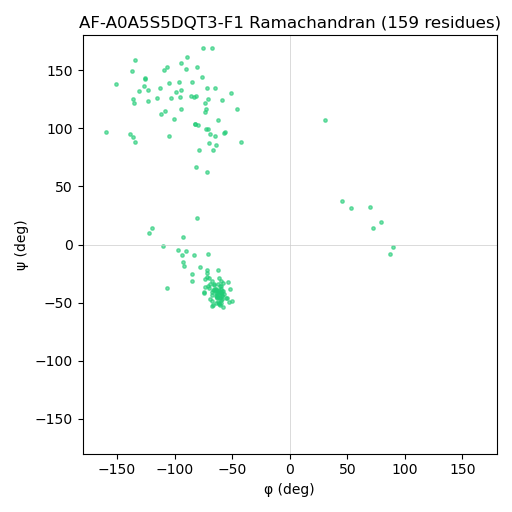1 115 ? -10.989 -0.532 -3.290 1.00 93.38 115 GLN A N 1
ATOM 910 C CA . GLN A 1 115 ? -10.568 -1.147 -2.034 1.00 93.38 115 GLN A CA 1
ATOM 911 C C . GLN A 1 115 ? -10.384 -0.095 -0.933 1.00 93.38 115 GLN A C 1
ATOM 913 O O . GLN A 1 115 ? -10.912 -0.264 0.164 1.00 93.38 115 GLN A O 1
ATOM 918 N N . TYR A 1 116 ? -9.705 1.021 -1.210 1.00 95.00 116 TYR A N 1
ATOM 919 C CA . TYR A 1 116 ? -9.539 2.085 -0.211 1.00 95.00 116 TYR A CA 1
ATOM 920 C C . TYR A 1 116 ? -10.848 2.818 0.095 1.00 95.00 116 TYR A C 1
ATOM 922 O O . TYR A 1 116 ? -11.084 3.191 1.241 1.00 95.00 116 TYR A O 1
ATOM 930 N N . GLU A 1 117 ? -11.740 2.980 -0.884 1.00 96.12 117 GLU A N 1
ATOM 931 C CA . GLU A 1 117 ? -13.085 3.514 -0.638 1.00 96.12 117 GLU A CA 1
ATOM 932 C C . GLU A 1 117 ? -13.928 2.561 0.221 1.00 96.12 117 GLU A C 1
ATOM 934 O O . GLU A 1 117 ? -14.701 3.006 1.072 1.00 96.12 117 GLU A O 1
ATOM 939 N N . LEU A 1 118 ? -13.765 1.242 0.061 1.00 95.62 118 LEU A N 1
ATOM 940 C CA . LEU A 1 118 ? -14.360 0.273 0.981 1.00 95.62 118 LEU A CA 1
ATOM 941 C C . LEU A 1 118 ? -13.817 0.463 2.401 1.00 95.62 118 LEU A C 1
ATOM 943 O O . LEU A 1 118 ? -14.612 0.592 3.332 1.00 95.62 118 LEU A O 1
ATOM 947 N N . TRP A 1 119 ? -12.498 0.537 2.569 1.00 97.12 119 TRP A N 1
ATOM 948 C CA . TRP A 1 119 ? -11.890 0.757 3.880 1.00 97.12 119 TRP A CA 1
ATOM 949 C C . TRP A 1 119 ? -12.323 2.074 4.516 1.00 97.12 119 TRP A C 1
ATOM 951 O O . TRP A 1 119 ? -12.673 2.104 5.694 1.00 97.12 119 TRP A O 1
ATOM 961 N N . LYS A 1 120 ? -12.419 3.149 3.729 1.00 97.69 120 LYS A N 1
ATOM 962 C CA . LYS A 1 120 ? -12.964 4.433 4.177 1.00 97.69 120 LYS A CA 1
ATOM 963 C C . LYS A 1 120 ? -14.372 4.283 4.747 1.00 97.69 120 LYS A C 1
ATOM 965 O O . LYS A 1 120 ? -14.652 4.812 5.821 1.00 97.69 120 LYS A O 1
ATOM 970 N N . ARG A 1 121 ? -15.255 3.551 4.057 1.00 97.62 121 ARG A N 1
ATOM 971 C CA . ARG A 1 121 ? -16.613 3.268 4.552 1.00 97.62 121 ARG A CA 1
ATOM 972 C C . ARG A 1 121 ? -16.589 2.459 5.846 1.00 97.62 121 ARG A C 1
ATOM 974 O O . ARG A 1 121 ? -17.353 2.786 6.744 1.00 97.62 121 ARG A O 1
ATOM 981 N N . LEU A 1 122 ? -15.712 1.461 5.956 1.00 96.88 122 LEU A N 1
ATOM 982 C CA . LEU A 1 122 ? -15.564 0.649 7.170 1.00 96.88 122 LEU A CA 1
ATOM 983 C C . LEU A 1 122 ? -14.997 1.454 8.350 1.00 96.88 122 LEU A C 1
ATOM 985 O O . LEU A 1 122 ? -15.381 1.217 9.485 1.00 96.88 122 LEU A O 1
ATOM 989 N N . ILE A 1 123 ? -14.149 2.454 8.113 1.00 97.56 123 ILE A N 1
ATOM 990 C CA . ILE A 1 123 ? -13.672 3.357 9.175 1.00 97.56 123 ILE A CA 1
ATOM 991 C C . ILE A 1 123 ? -14.764 4.345 9.611 1.00 97.56 123 ILE A C 1
ATOM 993 O O . ILE A 1 123 ? -14.881 4.672 10.795 1.00 97.56 123 ILE A O 1
ATOM 997 N N . LEU A 1 124 ? -15.580 4.823 8.667 1.00 97.62 124 LEU A N 1
ATOM 998 C CA . LEU A 1 124 ? -16.731 5.680 8.969 1.00 97.62 124 LEU A CA 1
ATOM 999 C C . LEU A 1 124 ? -17.822 4.918 9.727 1.00 97.62 124 LEU A C 1
ATOM 1001 O O . LEU A 1 124 ? -18.404 5.467 10.660 1.00 97.62 124 LEU A O 1
ATOM 1005 N N . ASN A 1 125 ? -18.081 3.669 9.332 1.00 97.19 125 ASN A N 1
ATOM 1006 C CA . ASN A 1 125 ? -19.051 2.786 9.962 1.00 97.19 125 ASN A CA 1
ATOM 1007 C C . ASN A 1 125 ? -18.488 1.355 10.132 1.00 97.19 125 ASN A C 1
ATOM 1009 O O . ASN A 1 125 ? -18.636 0.526 9.229 1.00 97.19 125 ASN A O 1
ATOM 1013 N N . PRO A 1 126 ? -17.866 1.033 11.282 1.00 95.75 126 PRO A N 1
ATOM 1014 C CA . PRO A 1 126 ? -17.144 -0.224 11.481 1.00 95.75 126 PRO A CA 1
ATOM 1015 C C . PRO A 1 126 ? -18.035 -1.426 11.813 1.00 95.75 126 PRO A C 1
ATOM 1017 O O . PRO A 1 126 ? -17.549 -2.395 12.384 1.00 95.75 126 PRO A O 1
ATOM 1020 N N . GLU A 1 127 ? -19.325 -1.417 11.467 1.00 92.50 127 GLU A N 1
ATOM 1021 C CA . GLU A 1 127 ? -20.284 -2.492 11.786 1.00 92.50 127 GLU A CA 1
ATOM 1022 C C . GLU A 1 127 ? -19.808 -3.897 11.382 1.00 92.50 127 GLU A C 1
ATOM 1024 O O . GLU A 1 127 ? -19.996 -4.848 12.144 1.00 92.50 127 GLU A O 1
ATOM 1029 N N . ASN A 1 128 ? -19.138 -4.009 10.232 1.00 93.50 128 ASN A N 1
ATOM 1030 C CA . ASN A 1 128 ? -18.678 -5.280 9.663 1.00 93.50 128 ASN A CA 1
ATOM 1031 C C . ASN A 1 128 ? -17.245 -5.667 10.060 1.00 93.50 128 ASN A C 1
ATOM 1033 O O . ASN A 1 128 ? -16.716 -6.639 9.530 1.00 93.50 128 ASN A O 1
ATOM 1037 N N . LEU A 1 129 ? -16.617 -4.916 10.965 1.00 96.00 129 LEU A N 1
ATOM 1038 C CA . LEU A 1 129 ? -15.312 -5.259 11.523 1.00 96.00 129 LEU A CA 1
ATOM 1039 C C . LEU A 1 129 ? -15.460 -6.128 12.779 1.00 96.00 129 LEU A C 1
ATOM 1041 O O . LEU A 1 129 ? -16.520 -6.156 13.426 1.00 96.00 129 LEU A O 1
ATOM 1045 N N . ASN A 1 130 ? -14.388 -6.821 13.158 1.00 96.75 130 ASN A N 1
ATOM 1046 C CA . ASN A 1 130 ? -14.352 -7.531 14.436 1.00 96.75 130 ASN A CA 1
ATOM 1047 C C . ASN A 1 130 ? -14.349 -6.554 15.637 1.00 96.75 130 ASN A C 1
ATOM 1049 O O . ASN A 1 130 ? -14.234 -5.337 15.473 1.00 96.75 130 ASN A O 1
ATOM 1053 N N . SER A 1 131 ? -14.539 -7.072 16.858 1.00 96.81 131 SER A N 1
ATOM 1054 C CA . SER A 1 131 ? -14.650 -6.250 18.078 1.00 96.81 131 SER A CA 1
ATOM 1055 C C . SER A 1 131 ? -13.437 -5.354 18.308 1.00 96.81 131 SER A C 1
ATOM 1057 O O . SER A 1 131 ? -13.595 -4.178 18.631 1.00 96.81 131 SER A O 1
ATOM 1059 N N . ASP A 1 132 ? -12.243 -5.892 18.101 1.00 96.06 132 ASP A N 1
ATOM 1060 C CA . ASP A 1 132 ? -10.993 -5.216 18.432 1.00 96.06 132 ASP A CA 1
ATOM 1061 C C . ASP A 1 132 ? -10.714 -4.118 17.403 1.00 96.06 132 ASP A C 1
ATOM 1063 O O . ASP A 1 132 ? -10.395 -2.984 17.756 1.00 96.06 132 ASP A O 1
ATOM 1067 N N . SER A 1 133 ? -10.962 -4.411 16.124 1.00 97.56 133 SER A N 1
ATOM 1068 C CA . SER A 1 133 ? -10.922 -3.426 15.043 1.00 97.56 133 SER A CA 1
ATOM 1069 C C . SER A 1 133 ? -11.923 -2.296 15.253 1.00 97.56 133 SER A C 1
ATOM 1071 O O . SER A 1 133 ? -11.596 -1.138 15.006 1.00 97.56 133 SER A O 1
ATOM 1073 N N . LYS A 1 134 ? -13.145 -2.604 15.713 1.00 97.94 134 LYS A N 1
ATOM 1074 C CA . LYS A 1 134 ? -14.165 -1.589 16.021 1.00 97.94 134 LYS A CA 1
ATOM 1075 C C . LYS A 1 134 ? -13.672 -0.617 17.082 1.00 97.94 134 LYS A C 1
ATOM 1077 O O . LYS A 1 134 ? -13.831 0.588 16.904 1.00 97.94 134 LYS A O 1
ATOM 1082 N N . ILE A 1 135 ? -13.091 -1.132 18.165 1.00 97.56 135 ILE A N 1
ATOM 1083 C CA . ILE A 1 135 ? -12.528 -0.307 19.239 1.00 97.56 135 ILE A CA 1
ATOM 1084 C C . ILE A 1 135 ? -11.415 0.575 18.671 1.00 97.56 135 ILE A C 1
ATOM 1086 O O . ILE A 1 135 ? -11.510 1.799 18.765 1.00 97.56 135 ILE A O 1
ATOM 1090 N N . LEU A 1 136 ? -10.447 -0.024 17.970 1.00 97.56 136 LEU A N 1
ATOM 1091 C CA . LEU A 1 136 ? -9.309 0.702 17.410 1.00 97.56 136 LEU A CA 1
ATOM 1092 C C . LEU A 1 136 ? -9.748 1.803 16.432 1.00 97.56 136 LEU A C 1
ATOM 1094 O O . LEU A 1 136 ? -9.263 2.932 16.507 1.00 97.56 136 LEU A O 1
ATOM 1098 N N . VAL A 1 137 ? -10.706 1.509 15.547 1.00 97.94 137 VAL A N 1
ATOM 1099 C CA . VAL A 1 137 ? -11.286 2.487 14.616 1.00 97.94 137 VAL A CA 1
ATOM 1100 C C . VAL A 1 137 ? -12.007 3.602 15.359 1.00 97.94 137 VAL A C 1
ATOM 1102 O O . VAL A 1 137 ? -11.848 4.763 14.997 1.00 97.94 137 VAL A O 1
ATOM 1105 N N . ASN A 1 138 ? -12.805 3.288 16.378 1.00 97.69 138 ASN A N 1
ATOM 1106 C CA . ASN A 1 138 ? -13.563 4.301 17.110 1.00 97.69 138 ASN A CA 1
ATOM 1107 C C . ASN A 1 138 ? -12.645 5.268 17.867 1.00 97.69 138 ASN A C 1
ATOM 1109 O O . ASN A 1 138 ? -12.921 6.466 17.881 1.00 97.69 138 ASN A O 1
ATOM 1113 N N . GLU A 1 139 ? -11.552 4.765 18.438 1.00 97.75 139 GLU A N 1
ATOM 1114 C CA . GLU A 1 139 ? -10.561 5.567 19.162 1.00 97.75 139 GLU A CA 1
ATOM 1115 C C . GLU A 1 139 ? -9.681 6.414 18.230 1.00 97.75 139 GLU A C 1
ATOM 1117 O O . GLU A 1 139 ? -9.261 7.506 18.605 1.00 97.75 139 GLU A O 1
ATOM 1122 N N . ASN A 1 140 ? -9.436 5.952 16.997 1.00 97.94 140 ASN A N 1
ATOM 1123 C CA . ASN A 1 140 ? -8.452 6.551 16.083 1.00 97.94 140 ASN A CA 1
ATOM 1124 C C . ASN A 1 140 ? -9.053 7.069 14.769 1.00 97.94 140 ASN A C 1
ATOM 1126 O O . ASN A 1 140 ? -8.323 7.357 13.815 1.00 97.94 140 ASN A O 1
ATOM 1130 N N . ARG A 1 141 ? -10.383 7.207 14.706 1.00 97.56 141 ARG A N 1
ATOM 1131 C CA . ARG A 1 141 ? -11.139 7.455 13.468 1.00 97.56 141 ARG A CA 1
ATOM 1132 C C . ARG A 1 141 ? -10.577 8.602 12.640 1.00 97.56 141 ARG A C 1
ATOM 1134 O O . ARG A 1 141 ? -10.399 8.454 11.435 1.00 97.56 141 ARG A O 1
ATOM 1141 N N . GLU A 1 142 ? -10.309 9.745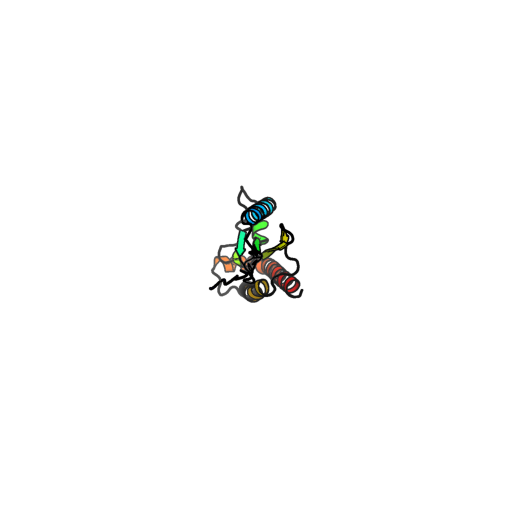 13.264 1.00 98.00 142 GLU A N 1
ATOM 1142 C CA . GLU A 1 142 ? -9.819 10.931 12.555 1.00 98.00 142 GLU A CA 1
ATOM 1143 C C . GLU A 1 142 ? -8.458 10.677 11.890 1.00 98.00 142 GLU A C 1
ATOM 1145 O O . GLU A 1 142 ? -8.275 10.993 10.713 1.00 98.00 142 GLU A O 1
ATOM 1150 N N . SER A 1 143 ? -7.532 10.042 12.615 1.00 96.94 143 SER A N 1
ATOM 1151 C CA . SER A 1 143 ? -6.202 9.694 12.106 1.00 96.94 143 SER A CA 1
ATOM 1152 C C . SER A 1 143 ? -6.291 8.708 10.938 1.00 96.94 143 SER A C 1
ATOM 1154 O O . SER A 1 143 ? -5.700 8.927 9.881 1.00 96.94 143 SER A O 1
ATOM 1156 N N . PHE A 1 144 ? -7.120 7.670 11.075 1.00 97.75 144 PHE A N 1
ATOM 1157 C CA . PHE A 1 144 ? -7.338 6.678 10.022 1.00 97.75 144 PHE A CA 1
ATOM 1158 C C . PHE A 1 144 ? -7.976 7.281 8.769 1.00 97.75 144 PHE A C 1
ATOM 1160 O O . PHE A 1 144 ? -7.543 7.002 7.650 1.00 97.75 144 PHE A O 1
ATOM 1167 N N . LEU A 1 145 ? -8.963 8.166 8.932 1.00 98.12 145 LEU A N 1
ATOM 1168 C CA . LEU A 1 145 ? -9.556 8.883 7.804 1.00 98.12 145 LEU A CA 1
ATOM 1169 C C . LEU A 1 145 ? -8.546 9.803 7.125 1.00 98.12 145 LEU A C 1
ATOM 1171 O O . LEU A 1 145 ? -8.549 9.904 5.898 1.00 98.12 145 LEU A O 1
ATOM 1175 N N . LYS A 1 146 ? -7.684 10.477 7.890 1.00 97.69 146 LYS A N 1
ATOM 1176 C CA . LYS A 1 146 ? -6.616 11.309 7.330 1.00 97.69 146 LYS A CA 1
ATOM 1177 C C . LYS A 1 146 ? -5.662 10.476 6.477 1.00 97.69 146 LYS A C 1
ATOM 1179 O O . LYS A 1 146 ? -5.344 10.900 5.367 1.00 97.69 146 LYS A O 1
ATOM 1184 N N . GLU A 1 147 ? -5.265 9.299 6.954 1.00 97.00 147 GLU A N 1
ATOM 1185 C CA . GLU A 1 147 ? -4.351 8.419 6.225 1.00 97.00 147 GLU A CA 1
ATOM 1186 C C . GLU A 1 147 ? -4.991 7.851 4.952 1.00 97.00 147 GLU A C 1
ATOM 1188 O O . GLU A 1 147 ? -4.432 8.008 3.869 1.00 97.00 147 GLU A O 1
ATOM 1193 N N . ILE A 1 148 ? -6.211 7.309 5.022 1.00 97.25 148 ILE A N 1
ATOM 1194 C CA . ILE A 1 148 ? -6.897 6.811 3.817 1.00 97.25 148 ILE A CA 1
ATOM 1195 C C . ILE A 1 148 ? -7.166 7.921 2.803 1.00 97.25 148 ILE A C 1
ATOM 1197 O O . ILE A 1 148 ? -7.010 7.713 1.600 1.00 97.25 148 ILE A O 1
ATOM 1201 N N . ASN A 1 149 ? -7.557 9.116 3.251 1.00 97.19 149 ASN A N 1
ATOM 1202 C CA . ASN A 1 149 ? -7.756 10.233 2.331 1.00 97.19 149 ASN A CA 1
ATOM 1203 C C . ASN A 1 149 ? -6.434 10.674 1.686 1.00 97.19 149 ASN A C 1
ATOM 1205 O O . ASN A 1 149 ? -6.436 11.061 0.518 1.00 97.19 149 ASN A O 1
ATOM 1209 N N . TRP A 1 150 ? -5.311 10.596 2.409 1.00 95.75 150 TRP A N 1
ATOM 1210 C CA . TRP A 1 150 ? -3.986 10.814 1.830 1.00 95.75 150 TRP A CA 1
ATOM 1211 C C . TRP A 1 150 ? -3.669 9.758 0.762 1.00 95.75 150 TRP A C 1
ATOM 1213 O O . TRP A 1 150 ? -3.285 10.139 -0.344 1.00 95.75 150 TRP A O 1
ATOM 1223 N N . ILE A 1 151 ? -3.912 8.470 1.028 1.00 94.00 151 ILE A N 1
ATOM 1224 C CA . ILE A 1 151 ? -3.714 7.384 0.051 1.00 94.00 151 ILE A CA 1
ATOM 1225 C C . ILE A 1 151 ? -4.548 7.631 -1.213 1.00 94.00 151 ILE A C 1
ATOM 1227 O O . ILE A 1 151 ? -4.007 7.706 -2.317 1.00 94.00 151 ILE A O 1
ATOM 1231 N N . LEU A 1 152 ? -5.859 7.837 -1.056 1.00 93.69 152 LEU A N 1
ATOM 1232 C CA . LEU A 1 152 ? -6.782 8.089 -2.167 1.00 93.69 152 LEU A CA 1
ATOM 1233 C C . LEU A 1 152 ? -6.379 9.322 -2.980 1.00 93.69 152 LEU A C 1
ATOM 1235 O O . LEU A 1 152 ? -6.464 9.307 -4.209 1.00 93.69 152 LEU A O 1
ATOM 1239 N N . LYS A 1 153 ? -5.931 10.396 -2.321 1.00 92.69 153 LYS A N 1
ATOM 1240 C CA . LYS A 1 153 ? -5.440 11.598 -3.002 1.00 92.69 153 LYS A CA 1
ATOM 1241 C C . LYS A 1 153 ? -4.207 11.286 -3.852 1.00 92.69 153 LYS A C 1
ATOM 1243 O O . LYS A 1 153 ? -4.204 11.631 -5.030 1.00 92.69 153 LYS A O 1
ATOM 1248 N N . ASN A 1 154 ? -3.208 10.605 -3.288 1.00 89.44 154 ASN A N 1
ATOM 1249 C CA . ASN A 1 154 ? -1.980 10.257 -4.010 1.00 89.44 154 ASN A CA 1
ATOM 1250 C C . ASN A 1 154 ? -2.261 9.328 -5.193 1.00 89.44 154 ASN A C 1
ATOM 1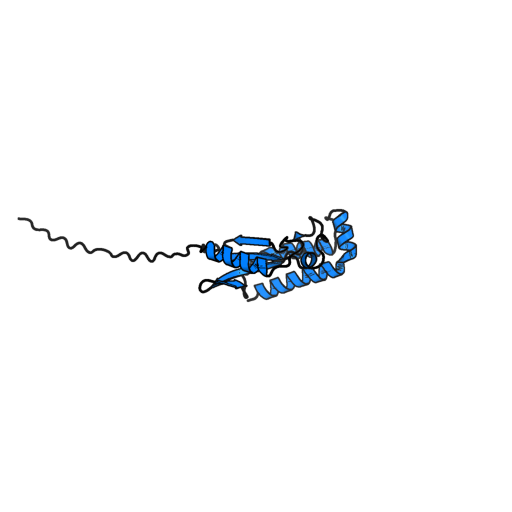252 O O . ASN A 1 154 ? -1.736 9.555 -6.280 1.00 89.44 154 ASN A O 1
ATOM 1256 N N . ILE A 1 155 ? -3.138 8.334 -5.022 1.00 88.38 155 ILE A N 1
ATOM 1257 C CA . ILE A 1 155 ? -3.561 7.458 -6.120 1.00 88.38 155 ILE A CA 1
ATOM 1258 C C . ILE A 1 155 ? -4.221 8.274 -7.233 1.00 88.38 155 ILE A C 1
ATOM 1260 O O . ILE A 1 155 ? -3.848 8.130 -8.394 1.00 88.38 155 ILE A O 1
ATOM 1264 N N . ASN A 1 156 ? -5.159 9.165 -6.904 1.00 86.75 156 ASN A N 1
ATOM 1265 C CA . ASN A 1 156 ? -5.836 9.997 -7.901 1.00 86.75 156 ASN A CA 1
ATOM 1266 C C . ASN A 1 156 ? -4.883 10.964 -8.620 1.00 86.75 156 ASN A C 1
ATOM 1268 O O . ASN A 1 156 ? -5.040 11.193 -9.816 1.00 86.75 156 ASN A O 1
ATOM 1272 N N . GLU A 1 157 ? -3.909 11.540 -7.916 1.00 85.44 157 GLU A N 1
ATOM 1273 C CA . GLU A 1 157 ? 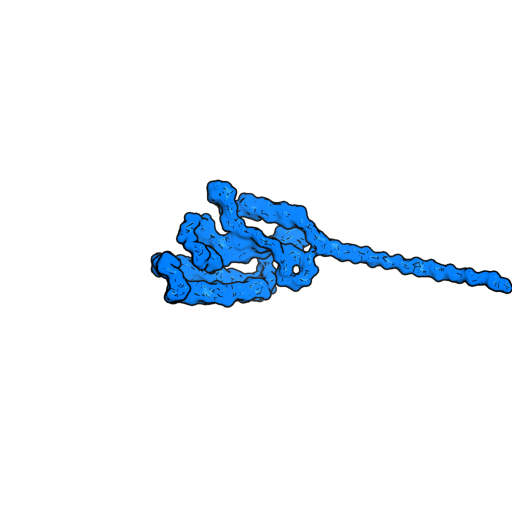-2.896 12.417 -8.514 1.00 85.44 157 GLU A CA 1
ATOM 1274 C C . GLU A 1 157 ? -1.960 11.646 -9.451 1.00 85.44 157 GLU A C 1
ATOM 1276 O O . GLU A 1 157 ? -1.699 12.114 -10.561 1.00 85.44 157 GLU A O 1
ATOM 1281 N N . LYS A 1 158 ? -1.509 10.452 -9.039 1.00 79.44 158 LYS A N 1
ATOM 1282 C CA . LYS A 1 158 ? -0.659 9.572 -9.855 1.00 79.44 158 LYS A CA 1
ATOM 1283 C C . LYS A 1 158 ? -1.406 8.948 -11.043 1.00 79.44 158 LYS A C 1
ATOM 1285 O O . LYS A 1 158 ? -0.786 8.718 -12.069 1.00 79.44 158 LYS A O 1
ATOM 1290 N N . SER A 1 159 ? -2.723 8.739 -10.942 1.00 72.69 159 SER A N 1
ATOM 1291 C CA . SER A 1 159 ? -3.554 8.114 -11.994 1.00 72.69 159 SER A CA 1
ATOM 1292 C C . SER A 1 159 ? -4.016 9.068 -13.108 1.00 72.69 159 SER A C 1
ATOM 1294 O O . SER A 1 159 ? -4.657 8.620 -14.056 1.00 72.69 159 SER A O 1
ATOM 1296 N N . ARG A 1 160 ? -3.800 10.384 -12.966 1.00 65.00 160 ARG A N 1
ATOM 1297 C CA . ARG A 1 160 ? -4.259 11.422 -13.917 1.00 65.00 160 ARG A CA 1
ATOM 1298 C C . ARG A 1 160 ? -3.191 11.862 -14.927 1.00 65.00 160 ARG A C 1
ATOM 1300 O O . ARG A 1 160 ? -3.496 12.706 -15.768 1.00 65.00 160 ARG A O 1
ATOM 1307 N N . LYS A 1 161 ? -1.962 11.367 -14.800 1.00 51.06 161 LYS A N 1
ATOM 1308 C CA . LYS A 1 161 ? -0.819 11.691 -15.662 1.00 51.06 161 LYS A CA 1
ATOM 1309 C C . LYS A 1 161 ? -0.466 10.497 -16.526 1.00 51.06 161 LYS A C 1
ATOM 1311 O O . LYS A 1 161 ? -0.011 10.757 -17.656 1.00 51.06 161 LYS A O 1
#

Sequence (161 aa):
MKNTIGILIITLILTFSCSAQNDWKLIEKTISELKSESPNHEGAILNSYSIKDLDKDGIYEIIESNNRIESTAIGFLNIELSAAFDFDKIYVLNDKQYVESKSDIGFFLQNKISQYELWKRLILNPENLNSDSKILVNENRESFLKEINWILKNINEKSRK